Protein AF-A0A286GHG4-F1 (afdb_monomer_lite)

Sequence (79 aa):
MATIASPRSARCETPSLAPVSGFGPAVMALARRLEDRMIVLFDGIEARREAAAQRRLLGSFDDRRLADLGLSRSDVERF

Structure (mmCIF, N/CA/C/O backbone):
data_AF-A0A286GHG4-F1
#
_entry.id   AF-A0A286GHG4-F1
#
loop_
_atom_site.group_PDB
_atom_site.id
_atom_site.type_symbol
_atom_site.label_atom_id
_atom_site.label_alt_id
_atom_site.label_comp_id
_atom_site.label_asym_id
_atom_site.label_entity_id
_atom_site.label_seq_id
_atom_site.pdbx_PDB_ins_code
_atom_site.Cartn_x
_atom_site.Cartn_y
_atom_site.Cartn_z
_atom_site.occupancy
_atom_site.B_iso_or_equiv
_atom_site.auth_seq_id
_atom_site.auth_comp_id
_atom_site.auth_asym_id
_atom_site.auth_atom_id
_atom_site.pdbx_PDB_model_num
ATOM 1 N N . MET A 1 1 ? 44.413 0.523 -87.350 1.00 42.25 1 MET A N 1
ATOM 2 C CA . MET A 1 1 ? 44.855 0.652 -85.943 1.00 42.25 1 MET A CA 1
ATOM 3 C C . MET A 1 1 ? 43.658 1.123 -85.133 1.00 42.25 1 MET A C 1
ATOM 5 O O . MET A 1 1 ? 43.239 2.256 -85.310 1.00 42.25 1 MET A O 1
ATOM 9 N N . ALA A 1 2 ? 43.026 0.223 -84.376 1.00 43.66 2 ALA A N 1
ATOM 10 C CA . ALA A 1 2 ? 41.785 0.493 -83.651 1.00 43.66 2 ALA A CA 1
ATOM 11 C C . ALA A 1 2 ? 42.101 0.871 -82.196 1.00 43.66 2 ALA A C 1
ATOM 13 O O . ALA A 1 2 ? 42.627 0.053 -81.445 1.00 43.66 2 ALA A O 1
ATOM 14 N N . THR A 1 3 ? 41.803 2.114 -81.817 1.00 50.91 3 THR A N 1
ATOM 15 C CA . THR A 1 3 ? 41.895 2.601 -80.434 1.00 50.91 3 THR A CA 1
ATOM 16 C C . THR A 1 3 ? 40.671 2.114 -79.667 1.00 50.91 3 THR A C 1
ATOM 18 O O . THR A 1 3 ? 39.556 2.575 -79.903 1.00 50.91 3 THR A O 1
ATOM 21 N N . ILE A 1 4 ? 40.876 1.155 -78.768 1.00 51.12 4 ILE A N 1
ATOM 22 C CA . ILE A 1 4 ? 39.840 0.622 -77.883 1.00 51.12 4 ILE A CA 1
ATOM 23 C C . ILE A 1 4 ? 39.697 1.594 -76.706 1.00 51.12 4 ILE A C 1
ATOM 25 O O . ILE A 1 4 ? 40.640 1.820 -75.950 1.00 51.12 4 ILE A O 1
ATOM 29 N N . ALA A 1 5 ? 38.518 2.204 -76.591 1.00 53.06 5 ALA A N 1
ATOM 30 C CA . ALA A 1 5 ? 38.143 3.079 -75.490 1.00 53.06 5 ALA A CA 1
ATOM 31 C C . ALA A 1 5 ? 38.024 2.278 -74.181 1.00 53.06 5 ALA A C 1
ATOM 33 O O . ALA A 1 5 ? 37.315 1.276 -74.114 1.00 53.06 5 ALA A O 1
ATOM 34 N N . SER A 1 6 ? 38.725 2.735 -73.142 1.00 58.19 6 SER A N 1
ATOM 35 C CA . SER A 1 6 ? 38.708 2.141 -71.802 1.00 58.19 6 SER A CA 1
ATOM 36 C C . SER A 1 6 ? 37.414 2.514 -71.051 1.00 58.19 6 SER A C 1
ATOM 38 O O . SER A 1 6 ? 37.011 3.683 -71.099 1.00 58.19 6 SER A O 1
ATOM 40 N N . PRO A 1 7 ? 36.737 1.573 -70.364 1.00 54.97 7 PRO A N 1
ATOM 41 C CA . PRO A 1 7 ? 35.465 1.838 -69.705 1.00 54.97 7 PRO A CA 1
ATOM 42 C C . PRO A 1 7 ? 35.655 2.608 -68.391 1.00 54.97 7 PRO A C 1
ATOM 44 O O . PRO A 1 7 ? 36.487 2.277 -67.546 1.00 54.97 7 PRO A O 1
ATOM 47 N N . ARG A 1 8 ?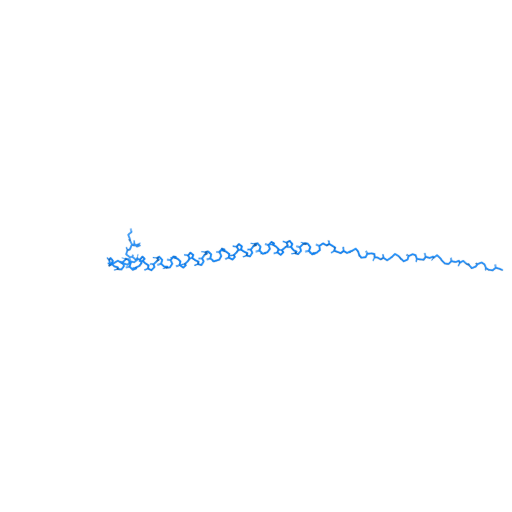 34.835 3.652 -68.223 1.00 52.00 8 ARG A N 1
ATOM 48 C CA . ARG A 1 8 ? 34.677 4.434 -66.992 1.00 52.00 8 ARG A CA 1
ATOM 49 C C . ARG A 1 8 ? 34.411 3.508 -65.801 1.00 52.00 8 ARG A C 1
ATOM 51 O O . ARG A 1 8 ? 33.420 2.786 -65.783 1.00 52.00 8 ARG A O 1
ATOM 58 N N . SER A 1 9 ? 35.282 3.603 -64.799 1.00 52.97 9 SER A N 1
ATOM 59 C CA . SER A 1 9 ? 35.113 3.021 -63.468 1.00 52.97 9 SER A CA 1
ATOM 60 C C . SER A 1 9 ? 33.805 3.524 -62.848 1.00 52.97 9 SER A C 1
ATOM 62 O O . SER A 1 9 ? 33.688 4.696 -62.481 1.00 52.97 9 SER A O 1
ATOM 64 N N . ALA A 1 10 ? 32.800 2.649 -62.793 1.00 52.38 10 ALA A N 1
ATOM 65 C CA . ALA A 1 10 ? 31.574 2.877 -62.048 1.00 52.38 10 ALA A CA 1
ATOM 66 C C . ALA A 1 10 ? 31.935 2.805 -60.562 1.00 52.38 10 ALA A C 1
ATOM 68 O O . ALA A 1 10 ? 32.213 1.738 -60.017 1.00 52.38 10 ALA A O 1
ATOM 69 N N . ARG A 1 11 ? 32.011 3.971 -59.923 1.00 51.00 11 ARG A N 1
ATOM 70 C CA . ARG A 1 11 ? 32.215 4.093 -58.485 1.00 51.00 11 ARG A CA 1
ATOM 71 C C . ARG A 1 11 ? 30.967 3.520 -57.806 1.00 51.00 11 ARG A C 1
ATOM 73 O O . ARG A 1 11 ? 29.932 4.174 -57.782 1.00 51.00 11 ARG A O 1
ATOM 80 N N . CYS A 1 12 ? 31.051 2.286 -57.314 1.00 46.09 12 CYS A N 1
ATOM 81 C CA . CYS A 1 12 ? 30.044 1.719 -56.424 1.00 46.09 12 CYS A CA 1
ATOM 82 C C . CYS A 1 12 ? 30.028 2.552 -55.139 1.00 46.09 12 CYS A C 1
ATOM 84 O O . CYS A 1 12 ? 30.893 2.395 -54.279 1.00 46.09 12 CYS A O 1
ATOM 86 N N . GLU A 1 13 ? 29.075 3.470 -55.030 1.00 54.75 13 GLU A N 1
ATOM 87 C CA . GLU A 1 13 ? 28.722 4.091 -53.762 1.00 54.75 13 GLU A CA 1
ATOM 88 C C . GLU A 1 13 ? 28.059 3.012 -52.905 1.00 54.75 13 GLU A C 1
ATOM 90 O O . GLU A 1 13 ? 26.934 2.584 -53.158 1.00 54.75 13 GLU A O 1
ATOM 95 N N . THR A 1 14 ? 28.796 2.495 -51.926 1.00 61.94 14 THR A N 1
ATOM 96 C CA . THR A 1 14 ? 28.224 1.648 -50.886 1.00 61.94 14 THR A CA 1
ATOM 97 C C . THR A 1 14 ? 27.289 2.512 -50.038 1.00 61.94 14 THR A C 1
ATOM 99 O O . THR A 1 14 ? 27.734 3.529 -49.498 1.00 61.94 14 THR A O 1
ATOM 102 N N . PRO A 1 15 ? 26.000 2.157 -49.884 1.00 58.62 15 PRO A N 1
ATOM 103 C CA . PRO A 1 15 ? 25.148 2.836 -48.924 1.00 58.62 15 PRO A CA 1
ATOM 104 C C . PRO A 1 15 ? 25.692 2.536 -47.524 1.00 58.62 15 PRO A C 1
ATOM 106 O O . PRO A 1 15 ? 25.551 1.433 -46.999 1.00 58.62 15 PRO A O 1
ATOM 109 N N . SER A 1 16 ? 26.372 3.524 -46.945 1.00 54.59 16 SER A N 1
ATOM 110 C CA . SER A 1 16 ? 26.762 3.538 -45.541 1.00 54.59 16 SER A CA 1
ATOM 111 C C . SER A 1 16 ? 25.488 3.477 -44.700 1.00 54.59 16 SER A C 1
ATOM 113 O O . SER A 1 16 ? 24.760 4.462 -44.572 1.00 54.59 16 SER A O 1
ATOM 115 N N . LEU A 1 17 ? 25.182 2.297 -44.164 1.00 60.28 17 LEU A N 1
ATOM 116 C CA . LEU A 1 17 ? 24.174 2.136 -43.126 1.00 60.28 17 LEU A CA 1
ATOM 117 C C . LEU A 1 17 ? 24.708 2.838 -41.877 1.00 60.28 17 LEU A C 1
ATOM 119 O O . LEU A 1 17 ? 25.524 2.283 -41.142 1.00 60.28 17 LEU A O 1
ATOM 123 N N . ALA A 1 18 ? 24.285 4.084 -41.665 1.00 64.06 18 ALA A N 1
ATOM 124 C CA . ALA A 1 18 ? 24.568 4.794 -40.430 1.00 64.06 18 ALA A CA 1
ATOM 125 C C . ALA A 1 18 ? 24.077 3.936 -39.246 1.00 64.06 18 ALA A C 1
ATOM 127 O O . ALA A 1 18 ? 22.925 3.486 -39.257 1.00 64.06 18 ALA A O 1
ATOM 128 N N . PRO A 1 19 ? 24.918 3.669 -38.232 1.00 61.75 19 PRO A N 1
ATOM 129 C CA . PRO A 1 19 ? 24.479 2.923 -37.067 1.00 61.75 19 PRO A CA 1
ATOM 130 C C . PRO A 1 19 ? 23.372 3.716 -36.369 1.00 61.75 19 PRO A C 1
ATOM 132 O O . PRO A 1 19 ? 23.523 4.905 -36.093 1.00 61.75 19 PRO A O 1
ATOM 135 N N . VAL A 1 20 ? 22.254 3.055 -36.065 1.00 63.84 20 VAL A N 1
ATOM 136 C CA . VAL A 1 20 ? 21.160 3.619 -35.260 1.00 63.84 20 VAL A CA 1
ATOM 137 C C . VAL A 1 20 ? 21.627 3.691 -33.799 1.00 63.84 20 VAL A C 1
ATOM 139 O O . VAL A 1 20 ? 21.204 2.928 -32.933 1.00 63.84 20 VAL A O 1
ATOM 142 N N . SER A 1 21 ? 22.569 4.586 -33.508 1.00 62.00 21 SER A N 1
ATOM 143 C CA . SER A 1 21 ? 23.236 4.747 -32.212 1.00 62.00 21 SER A CA 1
ATOM 144 C C . SER A 1 21 ? 22.394 5.556 -31.214 1.00 62.00 21 SER A C 1
ATOM 146 O O . SER A 1 21 ? 22.885 6.495 -30.594 1.00 62.00 21 SER A O 1
ATOM 148 N N . GLY A 1 22 ? 21.109 5.215 -31.071 1.00 67.88 22 GLY A N 1
ATOM 149 C CA . GLY A 1 22 ? 20.164 5.956 -30.221 1.00 67.88 22 GLY A CA 1
ATOM 150 C C . GLY A 1 22 ? 19.116 5.113 -29.490 1.00 67.88 22 GLY A C 1
ATOM 151 O O . GLY A 1 22 ? 18.469 5.613 -28.573 1.00 67.88 22 GLY A O 1
ATOM 152 N N . PHE A 1 23 ? 18.959 3.831 -29.835 1.00 73.94 23 PHE A N 1
ATOM 153 C CA . PHE A 1 23 ? 17.910 2.987 -29.251 1.00 73.94 23 PHE A CA 1
ATOM 154 C C . PHE A 1 23 ? 18.201 2.585 -27.793 1.00 73.94 23 PHE A C 1
ATOM 156 O O . PHE A 1 23 ? 17.327 2.685 -26.937 1.00 73.94 23 PHE A O 1
ATOM 163 N N . GLY A 1 24 ? 19.444 2.203 -27.479 1.00 84.81 24 GLY A N 1
ATOM 164 C CA . GLY A 1 24 ? 19.844 1.785 -26.127 1.00 84.81 24 GLY A CA 1
ATOM 165 C C . GLY A 1 24 ? 19.597 2.849 -25.046 1.00 84.81 24 GLY A C 1
ATOM 166 O O . GLY A 1 24 ? 18.906 2.561 -24.070 1.00 84.81 24 GLY A O 1
ATOM 167 N N . PRO A 1 25 ? 20.082 4.095 -25.215 1.00 89.56 25 PRO A N 1
ATOM 168 C CA . PRO A 1 25 ? 19.851 5.162 -24.240 1.00 89.56 25 PRO A CA 1
ATOM 169 C C . PRO A 1 25 ? 18.366 5.478 -24.022 1.00 89.56 25 PRO A C 1
ATOM 171 O O . PRO A 1 25 ? 17.947 5.698 -22.886 1.00 89.56 25 PRO A O 1
ATOM 174 N N . ALA A 1 26 ? 17.559 5.454 -25.088 1.00 86.94 26 ALA A N 1
ATOM 175 C CA . ALA A 1 26 ? 16.121 5.700 -25.002 1.00 86.94 26 ALA A CA 1
ATOM 176 C C . ALA A 1 26 ? 15.396 4.603 -24.205 1.00 86.94 26 ALA A C 1
ATOM 178 O O . ALA A 1 26 ? 14.568 4.908 -23.345 1.00 86.94 26 ALA A O 1
ATOM 179 N N . VAL A 1 27 ? 15.748 3.333 -24.435 1.00 90.31 27 VAL A N 1
ATOM 180 C CA . VAL A 1 27 ? 15.202 2.199 -23.675 1.00 90.31 27 VAL A CA 1
ATOM 181 C C . VAL A 1 27 ? 15.624 2.265 -22.209 1.00 90.31 27 VAL A C 1
ATOM 183 O O . VAL A 1 27 ? 14.785 2.069 -21.337 1.00 90.31 27 VAL A O 1
ATOM 186 N N . MET A 1 28 ? 16.879 2.611 -21.914 1.00 92.62 28 MET A N 1
ATOM 187 C CA . MET A 1 28 ? 17.350 2.755 -20.531 1.00 92.62 28 MET A CA 1
ATOM 188 C C . MET A 1 28 ? 16.641 3.897 -19.794 1.00 92.62 28 MET A C 1
ATOM 190 O O . MET A 1 28 ? 16.263 3.743 -18.633 1.00 92.62 28 MET A O 1
ATOM 194 N N . ALA A 1 29 ? 16.405 5.028 -20.464 1.00 91.12 29 ALA A N 1
ATOM 195 C CA . ALA A 1 29 ? 15.644 6.136 -19.892 1.00 91.12 29 ALA A CA 1
ATOM 196 C C . ALA A 1 29 ? 14.180 5.747 -19.622 1.00 91.12 29 ALA A C 1
ATOM 198 O O . ALA A 1 29 ? 13.625 6.09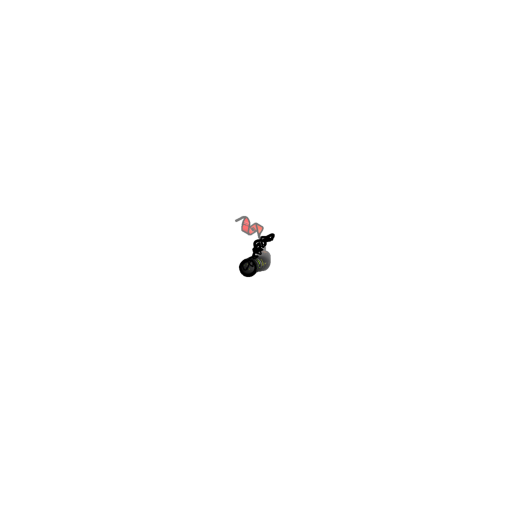5 -18.578 1.00 91.12 29 ALA A O 1
ATOM 199 N N . LEU A 1 30 ? 13.561 4.991 -20.535 1.00 92.38 30 LEU A N 1
ATOM 200 C CA . LEU A 1 30 ? 12.211 4.466 -20.345 1.00 92.38 30 LEU A CA 1
ATOM 201 C C . LEU A 1 30 ? 12.153 3.451 -19.197 1.00 92.38 30 LEU A C 1
ATOM 203 O O . LEU A 1 30 ? 11.246 3.535 -18.373 1.00 92.38 30 LEU A O 1
ATOM 207 N N . ALA A 1 31 ? 13.121 2.535 -19.126 1.00 93.62 31 ALA A N 1
ATOM 208 C CA . ALA A 1 31 ? 13.215 1.524 -18.080 1.00 93.62 31 ALA A CA 1
ATOM 209 C C . ALA A 1 31 ? 13.320 2.172 -16.696 1.00 93.62 31 ALA A C 1
ATOM 211 O O . ALA A 1 31 ? 12.520 1.846 -15.825 1.00 93.62 31 ALA A O 1
ATOM 212 N N . ARG A 1 32 ? 14.199 3.172 -16.525 1.00 94.00 32 ARG A N 1
ATOM 213 C CA . ARG A 1 32 ? 14.296 3.929 -15.263 1.00 94.00 32 ARG A CA 1
ATOM 214 C C . ARG A 1 32 ? 12.992 4.630 -14.906 1.00 94.00 32 ARG A C 1
ATOM 216 O O . ARG A 1 32 ? 12.537 4.558 -13.775 1.00 94.00 32 ARG A O 1
ATOM 223 N N . ARG A 1 33 ? 12.338 5.265 -15.882 1.00 95.19 33 ARG A N 1
ATOM 224 C CA . ARG A 1 33 ? 11.056 5.939 -15.639 1.00 95.19 33 ARG A CA 1
ATOM 225 C C . ARG A 1 33 ? 9.940 4.963 -15.257 1.00 95.19 33 ARG A C 1
ATOM 227 O O . ARG A 1 33 ? 9.024 5.339 -14.524 1.00 95.19 33 ARG A O 1
ATOM 234 N N . LEU A 1 34 ? 9.973 3.748 -15.800 1.00 95.62 34 LEU A N 1
ATOM 235 C CA . LEU A 1 34 ? 9.038 2.689 -15.443 1.00 95.62 34 LEU A CA 1
ATOM 236 C C . LEU A 1 34 ? 9.325 2.161 -14.036 1.00 95.62 34 LEU A C 1
ATOM 238 O O . LEU A 1 34 ? 8.388 2.016 -13.259 1.00 95.62 34 LEU A O 1
ATOM 242 N N . GLU A 1 35 ? 10.594 1.939 -13.707 1.00 96.81 35 GLU A N 1
ATOM 243 C CA . GLU A 1 35 ? 11.050 1.518 -12.382 1.00 96.81 35 GLU A CA 1
ATOM 244 C C . GLU A 1 35 ? 10.622 2.519 -11.303 1.00 96.81 35 GLU A C 1
ATOM 246 O O . GLU A 1 35 ? 9.916 2.139 -10.372 1.00 96.81 35 GLU A O 1
ATOM 251 N N . ASP A 1 36 ? 10.910 3.811 -11.491 1.00 96.31 36 ASP A N 1
ATOM 252 C CA . ASP A 1 36 ? 10.508 4.872 -10.557 1.00 96.31 36 ASP A CA 1
ATOM 253 C C . ASP A 1 36 ? 8.985 4.882 -10.338 1.00 96.31 36 ASP A C 1
ATOM 255 O O . ASP A 1 36 ? 8.491 5.009 -9.217 1.00 96.31 36 ASP A O 1
ATOM 259 N N . ARG A 1 37 ? 8.207 4.707 -11.415 1.00 96.88 37 ARG A N 1
ATOM 260 C CA . ARG A 1 37 ? 6.741 4.643 -11.327 1.00 96.88 37 ARG A CA 1
ATOM 261 C C . ARG A 1 37 ? 6.248 3.390 -10.623 1.00 96.88 37 ARG A C 1
ATOM 263 O O . ARG A 1 37 ? 5.263 3.470 -9.893 1.00 96.88 37 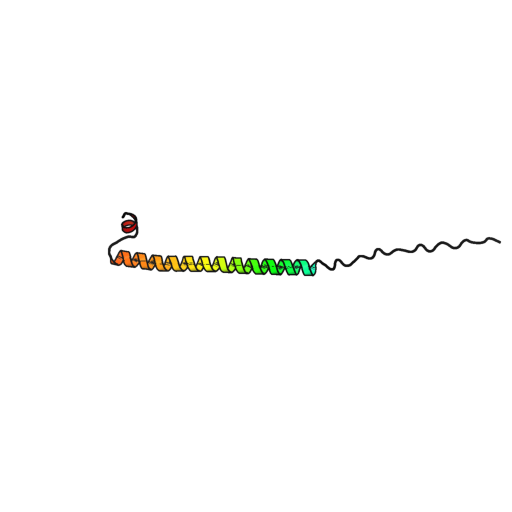ARG A O 1
ATOM 270 N N . MET A 1 38 ? 6.888 2.252 -10.862 1.00 96.81 38 MET A N 1
ATOM 271 C CA . MET A 1 38 ? 6.540 1.003 -10.201 1.00 96.81 38 MET A CA 1
ATOM 272 C C . MET A 1 38 ? 6.812 1.073 -8.703 1.00 96.81 38 MET A C 1
ATOM 274 O O . MET A 1 38 ? 5.960 0.633 -7.940 1.00 96.81 38 MET A O 1
ATOM 278 N N . ILE A 1 39 ? 7.934 1.669 -8.291 1.00 95.81 39 ILE A N 1
ATOM 279 C CA . ILE A 1 39 ? 8.273 1.868 -6.876 1.00 95.81 39 ILE A CA 1
ATOM 280 C C . ILE A 1 39 ? 7.187 2.704 -6.194 1.00 95.81 39 ILE A C 1
ATOM 282 O O . ILE A 1 39 ? 6.563 2.242 -5.244 1.00 95.81 39 ILE A O 1
ATOM 286 N N . VAL A 1 40 ? 6.862 3.877 -6.752 1.00 95.75 40 VAL A N 1
ATOM 287 C CA . VAL A 1 40 ? 5.817 4.754 -6.192 1.00 95.75 40 VAL A CA 1
ATOM 288 C C . VAL A 1 40 ? 4.457 4.053 -6.123 1.00 95.75 40 VAL A C 1
ATOM 290 O O . VAL A 1 40 ? 3.707 4.227 -5.160 1.00 95.75 40 VAL A O 1
ATOM 293 N N . LEU A 1 41 ? 4.111 3.260 -7.141 1.00 95.38 41 LEU A N 1
ATOM 294 C CA . LEU A 1 41 ? 2.860 2.509 -7.150 1.00 95.38 41 LEU A CA 1
ATOM 295 C C . LEU A 1 41 ? 2.844 1.437 -6.052 1.00 95.38 41 LEU A C 1
ATOM 297 O O . LEU A 1 41 ? 1.843 1.305 -5.349 1.00 95.38 41 LEU A O 1
ATOM 301 N N . PHE A 1 42 ? 3.932 0.679 -5.919 1.00 95.88 42 PHE A N 1
ATOM 302 C CA . PHE A 1 42 ? 4.052 -0.404 -4.951 1.00 95.88 42 PHE A CA 1
ATOM 303 C C . PHE A 1 42 ? 3.981 0.131 -3.518 1.00 95.88 42 PHE A C 1
ATOM 305 O O . PHE A 1 42 ? 3.145 -0.332 -2.741 1.00 95.88 42 PHE A O 1
ATOM 312 N N . ASP A 1 43 ? 4.735 1.190 -3.217 1.00 96.00 43 ASP A N 1
ATOM 313 C CA . ASP A 1 43 ? 4.696 1.874 -1.920 1.00 96.00 43 ASP A CA 1
ATOM 314 C C . ASP A 1 43 ? 3.282 2.367 -1.588 1.00 96.00 43 ASP A C 1
ATOM 316 O O . ASP A 1 43 ? 2.778 2.185 -0.478 1.00 96.00 43 ASP A O 1
ATOM 320 N N . GLY A 1 44 ? 2.583 2.941 -2.573 1.00 95.56 44 GLY A N 1
ATOM 321 C CA . GLY A 1 44 ? 1.208 3.404 -2.400 1.00 95.56 44 GLY A CA 1
ATOM 322 C C . GLY A 1 44 ? 0.190 2.280 -2.164 1.00 95.56 44 GLY A C 1
ATOM 323 O O . GLY A 1 44 ? -0.832 2.506 -1.505 1.00 95.56 44 GLY A O 1
ATOM 324 N N . ILE A 1 45 ? 0.425 1.080 -2.702 1.00 96.75 45 ILE A N 1
ATOM 325 C CA . ILE A 1 45 ? -0.425 -0.098 -2.470 1.00 96.75 45 ILE A CA 1
ATOM 326 C C . ILE A 1 45 ? -0.185 -0.648 -1.064 1.00 96.75 45 ILE A C 1
ATOM 328 O O . ILE A 1 45 ? -1.155 -0.905 -0.346 1.00 96.75 45 ILE A O 1
ATOM 332 N N . GLU A 1 46 ? 1.073 -0.786 -0.653 1.00 96.44 46 GLU A N 1
ATOM 333 C CA . GLU A 1 46 ? 1.426 -1.305 0.669 1.00 96.44 46 GLU A CA 1
ATOM 334 C C . GLU A 1 46 ? 0.975 -0.360 1.787 1.00 96.44 46 GLU A C 1
ATOM 336 O O . GLU A 1 46 ? 0.284 -0.796 2.709 1.00 96.44 46 GLU A O 1
ATOM 341 N N . ALA A 1 47 ? 1.180 0.953 1.641 1.00 95.50 47 ALA A N 1
ATOM 342 C CA . ALA A 1 47 ? 0.669 1.935 2.599 1.00 95.50 47 ALA A CA 1
ATOM 343 C C . ALA A 1 47 ? -0.864 1.868 2.754 1.00 95.50 47 ALA A C 1
ATOM 345 O O . ALA A 1 47 ? -1.403 1.981 3.858 1.00 95.50 47 ALA A O 1
ATOM 346 N N . ARG A 1 48 ? -1.604 1.640 1.656 1.00 95.62 48 ARG A N 1
ATOM 347 C CA . ARG A 1 48 ? -3.064 1.445 1.723 1.00 95.62 48 ARG A CA 1
ATOM 348 C C . ARG A 1 48 ? -3.448 0.150 2.433 1.00 95.62 48 ARG A C 1
ATOM 350 O O . ARG A 1 48 ? -4.439 0.142 3.165 1.00 95.62 48 ARG A O 1
ATOM 357 N N . ARG A 1 49 ? -2.706 -0.937 2.209 1.00 96.62 49 ARG A N 1
ATOM 358 C CA . ARG A 1 49 ? -2.935 -2.226 2.876 1.00 96.62 49 ARG A CA 1
ATOM 359 C C . ARG A 1 49 ? -2.705 -2.115 4.375 1.00 96.62 49 ARG A C 1
ATOM 361 O O . ARG A 1 49 ? -3.564 -2.545 5.143 1.00 96.62 49 ARG A O 1
ATOM 368 N N . GLU A 1 50 ? -1.610 -1.484 4.778 1.00 96.19 50 GLU A N 1
ATOM 369 C CA . GLU A 1 50 ? -1.278 -1.260 6.182 1.00 96.19 50 GLU A CA 1
ATOM 370 C C . GLU A 1 50 ? -2.327 -0.377 6.869 1.00 96.19 50 GLU A C 1
ATOM 372 O O . GLU A 1 50 ? -2.882 -0.762 7.898 1.00 96.19 50 GLU A O 1
ATOM 377 N N . ALA A 1 51 ? -2.721 0.736 6.242 1.00 94.94 51 ALA A N 1
ATOM 378 C CA . ALA A 1 51 ? -3.782 1.594 6.765 1.00 94.94 51 ALA A CA 1
ATOM 379 C C . ALA A 1 51 ? -5.122 0.849 6.922 1.00 94.94 51 ALA A C 1
ATOM 381 O O . ALA A 1 51 ? -5.840 1.050 7.906 1.00 94.94 51 ALA A O 1
ATOM 382 N N . ALA A 1 52 ? -5.476 -0.028 5.978 1.00 95.38 52 ALA A N 1
ATOM 383 C CA . ALA A 1 52 ? -6.678 -0.852 6.080 1.00 95.38 52 ALA A CA 1
ATOM 384 C C . ALA A 1 52 ? -6.578 -1.880 7.220 1.00 95.38 52 ALA A C 1
ATOM 386 O O . ALA A 1 52 ? -7.551 -2.072 7.951 1.00 95.38 52 ALA A O 1
ATOM 3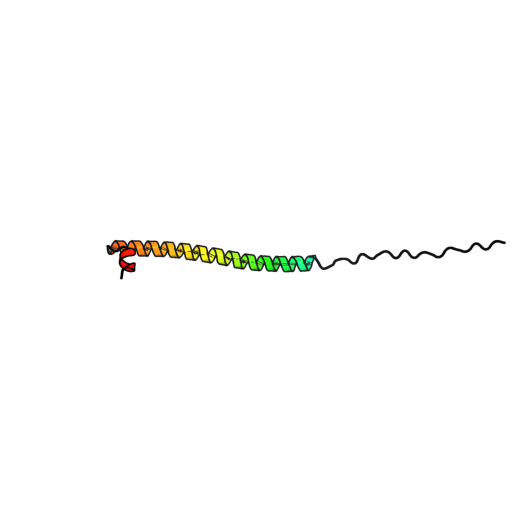87 N N . ALA A 1 53 ? -5.419 -2.518 7.400 1.00 95.56 53 ALA A N 1
ATOM 388 C CA . ALA A 1 53 ? -5.180 -3.454 8.497 1.00 95.56 53 ALA A CA 1
ATOM 389 C C . ALA A 1 53 ? -5.260 -2.753 9.861 1.00 95.56 53 ALA A C 1
ATOM 391 O O . ALA A 1 53 ? -5.982 -3.211 10.746 1.00 95.56 53 ALA A O 1
ATOM 392 N N . GLN A 1 54 ? -4.614 -1.595 10.002 1.00 96.00 54 GLN A N 1
ATOM 393 C CA . GLN A 1 54 ? -4.653 -0.798 11.224 1.00 96.00 54 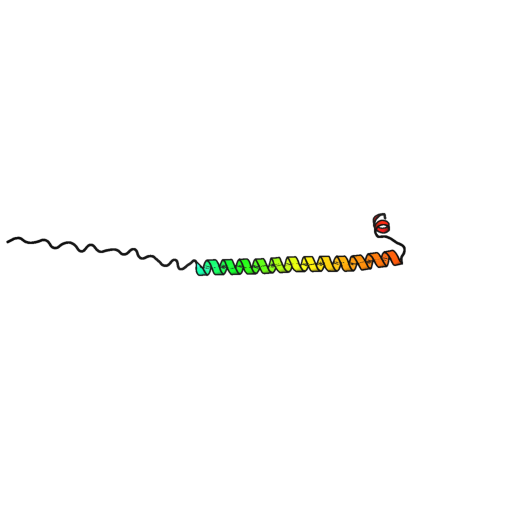GLN A CA 1
ATOM 394 C C . GLN A 1 54 ? -6.076 -0.337 11.559 1.00 96.00 54 GLN A C 1
ATOM 396 O O . GLN A 1 54 ? -6.498 -0.438 12.709 1.00 96.00 54 GLN A O 1
ATOM 401 N N . ARG A 1 55 ? -6.856 0.105 10.562 1.00 94.62 55 ARG A N 1
ATOM 402 C CA . ARG A 1 55 ? -8.272 0.461 10.765 1.00 94.62 55 ARG A CA 1
ATOM 403 C C . ARG A 1 55 ? -9.110 -0.717 11.244 1.00 94.62 55 ARG A C 1
ATOM 405 O O . ARG A 1 55 ? -9.958 -0.525 12.105 1.00 94.62 55 ARG A O 1
ATOM 412 N N . ARG A 1 56 ? -8.879 -1.925 10.719 1.00 94.44 56 ARG A N 1
ATOM 413 C CA . ARG A 1 56 ? -9.574 -3.135 11.193 1.00 94.44 56 ARG A CA 1
ATOM 414 C C . ARG A 1 56 ? -9.217 -3.455 12.641 1.00 94.44 56 ARG A C 1
ATOM 416 O O . ARG A 1 56 ? -10.111 -3.754 13.424 1.00 94.44 56 ARG A O 1
ATOM 423 N N . LEU A 1 57 ? -7.935 -3.358 12.996 1.00 94.19 57 LEU A N 1
ATOM 424 C CA . LEU A 1 57 ? -7.478 -3.570 14.369 1.00 94.19 57 LEU A CA 1
ATOM 425 C C . LEU A 1 57 ? -8.142 -2.569 15.317 1.00 94.19 57 LEU A C 1
ATOM 427 O O . LEU A 1 57 ? -8.795 -2.984 16.271 1.00 94.19 57 LEU A O 1
ATOM 431 N N . LEU A 1 58 ? -8.051 -1.272 15.014 1.00 93.19 58 LEU A N 1
ATOM 432 C CA . LEU A 1 58 ? -8.685 -0.216 15.808 1.00 93.19 58 LEU A CA 1
ATOM 433 C C . LEU A 1 58 ? -10.204 -0.402 15.902 1.00 93.19 58 LEU A C 1
ATOM 435 O O . LEU A 1 58 ? -10.747 -0.328 16.997 1.00 93.19 58 LEU A O 1
ATOM 439 N N . GLY A 1 59 ? -10.869 -0.747 14.795 1.00 92.31 59 GLY A N 1
ATOM 440 C CA . GLY A 1 59 ? -12.299 -1.056 14.788 1.00 92.31 59 GLY A CA 1
ATOM 441 C C . GLY A 1 59 ? -12.662 -2.185 15.753 1.00 92.31 59 GLY A C 1
ATOM 442 O O . GLY A 1 59 ? -13.587 -2.033 16.540 1.00 92.31 59 GLY A O 1
ATOM 443 N N . SER A 1 60 ? -11.883 -3.273 15.779 1.00 91.69 60 SER A N 1
ATOM 444 C CA . SER A 1 60 ? -12.138 -4.391 16.699 1.00 91.69 60 SER A CA 1
ATOM 445 C C . SER A 1 60 ? -11.942 -4.027 18.177 1.00 91.69 60 SER A C 1
ATOM 447 O O . SER A 1 60 ? -12.654 -4.540 19.042 1.00 91.69 60 SER A O 1
ATOM 449 N N . PHE A 1 61 ? -10.9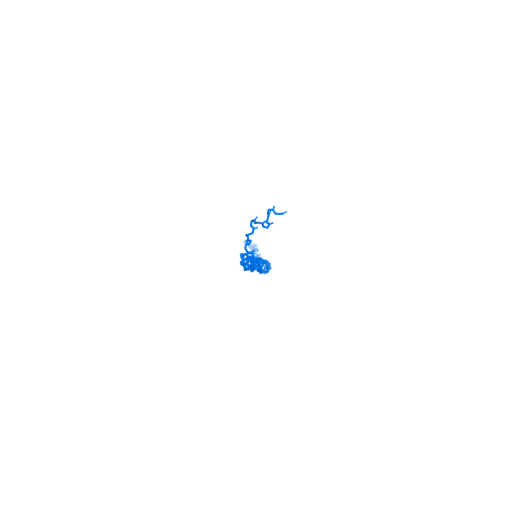98 -3.126 18.477 1.00 93.50 61 PHE A N 1
ATOM 450 C CA . PHE A 1 61 ? -10.825 -2.595 19.829 1.00 93.50 61 PHE A CA 1
ATOM 451 C C . PHE A 1 61 ? -11.990 -1.696 20.232 1.00 93.50 61 PHE A C 1
ATOM 453 O O . PHE A 1 61 ? -12.494 -1.834 21.346 1.00 93.50 61 PHE A O 1
ATOM 460 N N . ASP A 1 62 ? -12.427 -0.810 19.335 1.00 92.12 62 ASP A N 1
ATOM 461 C CA . ASP A 1 62 ? -13.577 0.063 19.566 1.00 92.12 62 ASP A CA 1
ATOM 462 C C . ASP A 1 62 ? -14.843 -0.760 19.826 1.00 92.12 62 ASP A C 1
ATOM 464 O O . ASP A 1 62 ? -15.538 -0.520 20.810 1.00 92.12 62 ASP A O 1
ATOM 468 N N . ASP A 1 63 ? -15.108 -1.775 19.000 1.00 92.06 63 ASP A N 1
ATOM 469 C CA . ASP A 1 63 ? -16.298 -2.620 19.124 1.00 92.06 63 ASP A CA 1
ATOM 470 C C . ASP A 1 63 ? -16.310 -3.383 20.456 1.00 92.06 63 ASP A C 1
ATOM 472 O O . ASP A 1 63 ? -17.343 -3.464 21.122 1.00 92.06 63 ASP A O 1
ATOM 476 N N . ARG A 1 64 ? -15.149 -3.886 20.899 1.00 93.25 64 ARG A N 1
ATOM 477 C CA . ARG A 1 64 ? -15.021 -4.525 22.214 1.00 93.25 64 ARG A CA 1
ATOM 478 C C . ARG A 1 64 ? -15.259 -3.538 23.356 1.00 93.25 64 ARG A C 1
ATOM 480 O O . ARG A 1 64 ? -15.967 -3.868 24.299 1.00 93.25 64 ARG A O 1
ATOM 487 N N . ARG A 1 65 ? -14.707 -2.324 23.264 1.00 94.75 65 ARG A N 1
ATOM 488 C CA . ARG A 1 65 ? -14.918 -1.275 24.272 1.00 94.75 65 ARG A CA 1
ATOM 489 C C . ARG A 1 65 ? -16.380 -0.856 24.382 1.00 94.75 65 ARG A C 1
ATOM 491 O O . ARG A 1 65 ? -16.849 -0.616 25.488 1.00 94.75 65 ARG A O 1
ATOM 498 N N . LEU A 1 66 ? -17.085 -0.752 23.256 1.00 93.25 66 LEU A N 1
ATOM 499 C CA . LEU A 1 66 ? -18.519 -0.468 23.246 1.00 93.25 66 LEU A CA 1
ATOM 500 C C . LEU A 1 66 ? -19.300 -1.612 23.899 1.00 93.25 66 LEU A C 1
ATOM 502 O O . LEU A 1 66 ? -20.132 -1.353 24.767 1.00 93.25 66 LEU A O 1
ATOM 506 N N . ALA A 1 67 ? -18.965 -2.862 23.567 1.00 92.69 67 ALA A N 1
ATOM 507 C CA . ALA A 1 67 ? -19.596 -4.032 24.168 1.00 92.69 67 ALA A CA 1
ATOM 508 C C . ALA A 1 67 ? -19.392 -4.093 25.693 1.00 92.69 67 ALA A C 1
ATOM 510 O O . ALA A 1 67 ? -20.337 -4.401 26.416 1.00 92.69 67 ALA A O 1
ATOM 511 N N . ASP A 1 68 ? -18.204 -3.730 26.192 1.00 95.75 68 ASP A N 1
ATOM 512 C CA . ASP A 1 68 ? -17.920 -3.646 27.633 1.00 95.75 68 ASP A CA 1
ATOM 513 C C . ASP A 1 68 ? -18.788 -2.583 28.343 1.00 95.75 68 ASP A C 1
ATOM 515 O O . ASP A 1 68 ? -19.070 -2.700 29.535 1.00 95.75 68 ASP A O 1
ATOM 519 N N . LEU A 1 69 ? -19.254 -1.562 27.616 1.00 92.94 69 LEU A N 1
ATOM 520 C CA . LEU A 1 69 ? -20.199 -0.545 28.097 1.00 92.94 69 LEU A CA 1
ATOM 521 C C . LEU A 1 69 ? -21.672 -0.938 27.877 1.00 92.94 69 LEU A C 1
ATOM 523 O O . LEU A 1 69 ? -22.567 -0.157 28.198 1.00 92.94 69 LEU A O 1
ATOM 527 N N . GLY A 1 70 ? -21.937 -2.127 27.325 1.00 94.56 70 GLY A N 1
ATOM 528 C CA . GLY A 1 70 ? -23.278 -2.579 26.952 1.00 94.56 70 GLY A CA 1
ATOM 529 C C . GLY A 1 70 ? -23.864 -1.854 25.736 1.00 94.56 70 GLY A C 1
ATOM 530 O O . GLY A 1 70 ? -25.077 -1.881 25.545 1.00 94.56 70 GLY A O 1
ATOM 531 N N . LEU A 1 71 ? -23.023 -1.195 24.934 1.00 93.00 71 LEU A N 1
ATOM 532 C CA . LEU A 1 71 ? -23.411 -0.442 23.743 1.00 93.00 71 LEU A CA 1
ATOM 533 C C . LEU A 1 71 ? -23.001 -1.184 22.469 1.00 93.00 71 LEU A C 1
ATOM 535 O O . LEU A 1 71 ? -21.984 -1.876 22.425 1.00 93.00 71 LEU A O 1
ATOM 539 N N . SER A 1 72 ? -23.763 -0.990 21.397 1.00 88.69 72 SER A N 1
ATOM 540 C CA . SER A 1 72 ? -23.384 -1.398 20.046 1.00 88.69 72 SER A CA 1
ATOM 541 C C . SER A 1 72 ? -23.021 -0.188 19.184 1.00 88.69 72 SER A C 1
ATOM 543 O O . SER A 1 72 ? -23.399 0.949 19.469 1.00 88.69 72 SER A O 1
ATOM 545 N N . ARG A 1 73 ? -22.302 -0.426 18.080 1.00 86.12 73 ARG A N 1
ATOM 546 C CA . ARG A 1 73 ? -21.938 0.634 17.124 1.00 86.12 73 ARG A CA 1
ATOM 547 C C . ARG A 1 73 ? -23.167 1.360 16.566 1.00 86.12 73 ARG A C 1
ATOM 549 O O . ARG A 1 73 ? -23.150 2.576 16.417 1.00 86.12 73 ARG A O 1
ATOM 556 N N . SER A 1 74 ? -24.245 0.615 16.331 1.00 87.75 74 SER A N 1
ATOM 557 C CA . SER A 1 74 ? -25.520 1.143 15.841 1.00 87.75 74 SER A CA 1
ATOM 558 C C . SER A 1 74 ? -26.214 2.067 16.840 1.00 87.75 74 SER A C 1
ATOM 560 O O . SER A 1 74 ? -26.946 2.957 16.418 1.00 87.75 74 SER A O 1
ATOM 562 N N . ASP A 1 75 ? -25.976 1.889 18.142 1.00 87.19 75 ASP A N 1
ATOM 563 C CA . ASP A 1 75 ? -26.534 2.780 19.162 1.00 87.19 75 ASP A CA 1
ATOM 564 C C . ASP A 1 75 ? -25.880 4.158 19.096 1.00 87.19 75 ASP A C 1
ATOM 566 O O . ASP A 1 75 ? -26.570 5.161 19.220 1.00 87.19 75 ASP A O 1
ATOM 570 N N . VAL A 1 76 ? -24.570 4.216 18.832 1.00 83.69 76 VAL A N 1
ATOM 571 C CA . VAL A 1 76 ? -23.819 5.473 18.694 1.00 83.69 76 VAL A CA 1
ATOM 572 C C . VAL A 1 76 ? -24.201 6.222 17.417 1.00 83.69 76 VAL A C 1
ATOM 574 O O . VAL A 1 76 ? -24.351 7.435 17.453 1.00 83.69 76 VAL A O 1
ATOM 577 N N . GLU A 1 77 ? -24.393 5.519 16.297 1.00 89.31 77 GLU A N 1
ATOM 578 C CA . GLU A 1 77 ? -24.767 6.132 15.007 1.00 89.31 77 GLU A CA 1
ATOM 579 C C . GLU A 1 77 ? -26.202 6.682 14.975 1.00 89.31 77 GLU A C 1
ATOM 581 O O . GLU A 1 77 ? -26.578 7.393 14.043 1.00 89.31 77 GLU A O 1
ATOM 586 N N . ARG A 1 78 ? -27.020 6.334 15.973 1.00 85.25 78 ARG A N 1
ATOM 587 C CA . ARG A 1 78 ? -28.418 6.759 16.081 1.00 85.25 78 ARG A CA 1
ATOM 588 C C . ARG A 1 78 ? -28.598 8.076 16.849 1.00 85.25 78 ARG A C 1
ATOM 590 O O . ARG A 1 78 ? -29.703 8.621 16.821 1.00 85.25 78 ARG A O 1
ATOM 597 N N . PHE A 1 79 ? -27.557 8.552 17.532 1.00 69.06 79 PHE A N 1
ATOM 598 C CA . PHE A 1 79 ? -27.525 9.843 18.228 1.00 69.06 79 PHE A CA 1
ATOM 599 C C . PHE A 1 79 ? -26.952 10.942 17.331 1.00 69.06 79 PHE A C 1
ATOM 601 O O . PHE A 1 79 ? -27.469 12.077 17.433 1.00 69.06 79 PHE A O 1
#

InterPro domains:
  IPR009506 YjiS-like domain [PF06568] (45-77)

Organism: NCBI:txid414052

Foldseek 3Di:
DDDDDDDDDPPPPDPPPDPPPPPVVVVVVVVVVVVVVVVVVVVVVVVVVVVVVVVVVVVVVVQVVCVVVVHGPVNVVVD

Radius of gyration: 38.19 Å; chains: 1; bounding box: 73×14×114 Å

pLDDT: mean 82.08, std 17.52, range [42.25, 96.88]

Secondary structure (DSSP, 8-state):
---PPPPP------------TTHHHHHHHHHHHHHHHHHHHHHHHHHHHHHHHHHHHHHHHHHHHHHHTT--HHHHTT-